Protein AF-A0A938T9X4-F1 (afdb_monomer_lite)

Radius of gyration: 28.21 Å; chains: 1; bounding box: 96×44×28 Å

Sequence (129 aa):
MLKHLLRACVVLLCVSPLSAQTLTQDRTSASQPAMADTSLLDLYEFALSITLHARTDYERAEHLLNWLSHNFRWLSTDYKKRTVKEIITRRGGNCFELATVYMSLIKTLGIRYRQVAEINIHPRSERRQ

Foldseek 3Di:
DDDDDDDDDDDDPPPDPPPPDPPPVPPPDPPDPPQDDCPPPPLLVVLCVQCVPPDALVSSLVSLLVCLVVQADEDDDPPDDDHLVRRVVNRYDHPVSSVNVSVVSCVSNVRDDDDDDDDPPDDDDPVPD

Secondary structure (DSSP, 8-state):
--------------------------------------TT--HHHHHHHHHTT--SHHHHHHHHHHHHHHHSEE---------HHHHHHHTEE-HHHHHHHHHHHHHHTT-----------PPPBTTB-

Structure (mmCIF, N/CA/C/O backbone):
data_AF-A0A938T9X4-F1
#
_entry.id   AF-A0A938T9X4-F1
#
loop_
_atom_site.group_PDB
_atom_site.id
_atom_site.type_symbol
_atom_site.label_atom_id
_atom_site.label_alt_id
_atom_site.label_comp_id
_atom_site.label_asym_id
_atom_site.label_entity_id
_atom_site.label_seq_id
_atom_site.pdbx_PDB_ins_code
_atom_site.Cartn_x
_atom_site.Cartn_y
_atom_site.Cartn_z
_atom_site.occupancy
_atom_site.B_iso_or_equiv
_atom_site.auth_seq_id
_atom_site.auth_comp_id
_atom_site.auth_asym_id
_atom_site.auth_atom_id
_atom_site.pdbx_PDB_model_num
ATOM 1 N N . MET A 1 1 ? 77.337 -30.424 -3.818 1.00 37.81 1 MET A N 1
ATOM 2 C CA . MET A 1 1 ? 78.540 -29.965 -3.088 1.00 37.81 1 MET A CA 1
ATOM 3 C C . MET A 1 1 ? 78.429 -28.466 -2.853 1.00 37.81 1 MET A C 1
ATOM 5 O O . MET A 1 1 ? 78.037 -27.785 -3.783 1.00 37.81 1 MET A O 1
ATOM 9 N N . LEU A 1 2 ? 78.809 -28.018 -1.646 1.00 37.59 2 LEU A N 1
ATOM 10 C CA . LEU A 1 2 ? 79.225 -26.651 -1.260 1.00 37.59 2 LEU A CA 1
ATOM 11 C C . LEU A 1 2 ? 78.176 -25.521 -1.409 1.00 37.59 2 LEU A C 1
ATOM 13 O O . LEU A 1 2 ? 77.850 -25.112 -2.508 1.00 37.59 2 LEU A O 1
ATOM 17 N N . LYS A 1 3 ? 77.487 -25.098 -0.339 1.00 41.22 3 LYS A N 1
ATOM 18 C CA . LYS A 1 3 ? 77.924 -24.302 0.837 1.00 41.22 3 LYS A CA 1
ATOM 19 C C . LYS A 1 3 ? 78.067 -22.789 0.558 1.00 41.22 3 LYS A C 1
ATOM 21 O O . LYS A 1 3 ? 78.932 -22.378 -0.199 1.00 41.22 3 LYS A O 1
ATOM 26 N N . HIS A 1 4 ? 77.307 -22.031 1.360 1.00 44.41 4 HIS A N 1
ATOM 27 C CA . HIS A 1 4 ? 77.518 -20.648 1.823 1.00 44.41 4 HIS A CA 1
ATOM 28 C C . HIS A 1 4 ? 77.235 -19.492 0.844 1.00 44.41 4 HIS A C 1
ATOM 30 O O . HIS A 1 4 ? 77.977 -19.272 -0.098 1.00 44.41 4 HIS A O 1
ATOM 36 N N . LEU A 1 5 ? 76.276 -18.625 1.193 1.00 54.34 5 LEU A N 1
ATOM 37 C CA . LEU A 1 5 ? 76.608 -17.416 1.956 1.00 54.34 5 LEU A CA 1
ATOM 38 C C . LEU A 1 5 ? 75.355 -16.779 2.587 1.00 54.34 5 LEU A C 1
ATOM 40 O O . LEU A 1 5 ? 74.423 -16.367 1.904 1.00 54.34 5 LEU A O 1
ATOM 44 N N . LEU A 1 6 ? 75.387 -16.670 3.916 1.00 49.00 6 LEU A N 1
ATOM 45 C CA . LEU A 1 6 ? 74.691 -15.638 4.678 1.00 49.00 6 LEU A CA 1
ATOM 46 C C . LEU A 1 6 ? 75.113 -14.260 4.151 1.00 49.00 6 LEU A C 1
ATOM 48 O O . LEU A 1 6 ? 76.314 -14.015 4.029 1.00 49.00 6 LEU A O 1
ATOM 52 N N . ARG A 1 7 ? 74.172 -13.320 4.031 1.00 49.16 7 ARG A N 1
ATOM 53 C CA . ARG A 1 7 ? 74.397 -11.959 4.537 1.00 49.16 7 ARG A CA 1
ATOM 54 C C . ARG A 1 7 ? 73.085 -11.225 4.771 1.00 49.16 7 ARG A C 1
ATOM 56 O O . ARG A 1 7 ? 72.264 -11.054 3.879 1.00 49.16 7 ARG A O 1
ATOM 63 N N . ALA A 1 8 ? 72.935 -10.839 6.030 1.00 50.75 8 ALA A N 1
ATOM 64 C CA . ALA A 1 8 ? 71.907 -9.979 6.564 1.00 50.75 8 ALA A CA 1
ATOM 65 C C . ALA A 1 8 ? 71.894 -8.626 5.846 1.00 50.75 8 ALA A C 1
ATOM 67 O O . ALA A 1 8 ? 72.947 -8.020 5.653 1.00 50.75 8 ALA A O 1
ATOM 68 N N . CYS A 1 9 ? 70.700 -8.128 5.539 1.00 44.28 9 CYS A N 1
ATOM 69 C CA . CYS A 1 9 ? 70.485 -6.719 5.255 1.00 44.28 9 CYS A CA 1
ATOM 70 C C . CYS A 1 9 ? 69.335 -6.225 6.134 1.00 44.28 9 CYS A C 1
ATOM 72 O O . CYS A 1 9 ? 68.166 -6.467 5.861 1.00 44.28 9 CYS A O 1
ATOM 74 N N . VAL A 1 10 ? 69.751 -5.635 7.254 1.00 53.31 10 VAL A N 1
ATOM 75 C CA . VAL A 1 10 ? 69.219 -4.414 7.866 1.00 53.31 10 VAL A CA 1
ATOM 76 C C . VAL A 1 10 ? 67.699 -4.241 7.808 1.00 53.31 10 VAL A C 1
ATOM 78 O O . VAL A 1 10 ? 67.125 -3.768 6.832 1.00 53.31 10 VAL A O 1
ATOM 81 N N . VAL A 1 11 ? 67.081 -4.530 8.953 1.00 49.69 11 VAL A N 1
ATOM 82 C CA . VAL A 1 11 ? 65.804 -3.955 9.377 1.00 49.69 11 VAL A CA 1
ATOM 83 C C . VAL A 1 11 ? 65.962 -2.433 9.409 1.00 49.69 11 VAL A C 1
ATOM 85 O O . VAL A 1 11 ? 66.635 -1.902 10.291 1.00 49.69 11 VAL A O 1
ATOM 88 N N . LEU A 1 12 ? 65.354 -1.732 8.451 1.00 49.31 12 LEU A N 1
ATOM 89 C CA . LEU A 1 12 ? 65.131 -0.292 8.543 1.00 49.31 12 LEU A CA 1
ATOM 90 C C . LEU A 1 12 ? 63.661 -0.062 8.910 1.00 49.31 12 LEU A C 1
ATOM 92 O O . LEU A 1 12 ? 62.754 -0.210 8.093 1.00 49.31 12 LEU A O 1
ATOM 96 N N . LEU A 1 13 ? 63.448 0.247 10.188 1.00 46.41 13 LEU A N 1
ATOM 97 C CA . LEU A 1 13 ? 62.184 0.700 10.755 1.00 46.41 13 LEU A CA 1
ATOM 98 C C . LEU A 1 13 ? 61.847 2.083 10.184 1.00 46.41 13 LEU A C 1
ATOM 100 O O . LEU A 1 13 ? 62.275 3.105 10.716 1.00 46.41 13 LEU A O 1
ATOM 104 N N . CYS A 1 14 ? 61.063 2.125 9.110 1.00 43.75 14 CYS A N 1
ATOM 105 C CA . CYS A 1 14 ? 60.377 3.347 8.701 1.00 43.75 14 CYS A CA 1
ATOM 106 C C . CYS A 1 14 ? 59.156 3.541 9.608 1.00 43.75 14 CYS A C 1
ATOM 108 O O . CYS A 1 14 ? 58.071 3.029 9.344 1.00 43.75 14 CYS A O 1
ATOM 110 N N . VAL A 1 15 ? 59.359 4.259 10.712 1.00 50.81 15 VAL A N 1
ATOM 111 C CA . VAL A 1 15 ? 58.289 4.747 11.585 1.00 50.81 15 VAL A CA 1
ATOM 112 C C . VAL A 1 15 ? 57.609 5.916 10.873 1.00 50.81 15 VAL A C 1
ATOM 114 O O . VAL A 1 15 ? 58.070 7.053 10.938 1.00 50.81 15 VAL A O 1
ATOM 117 N N . SER A 1 16 ? 56.535 5.637 10.139 1.00 55.03 16 SER A N 1
ATOM 118 C CA . SER A 1 16 ? 55.657 6.680 9.604 1.00 55.03 16 SER A CA 1
ATOM 119 C C . SER A 1 16 ? 54.694 7.143 10.704 1.00 55.03 16 SER A C 1
ATOM 121 O O . SER A 1 16 ? 54.069 6.292 11.343 1.00 55.03 16 SER A O 1
ATOM 123 N N . PRO A 1 17 ? 54.526 8.456 10.943 1.00 51.19 17 PRO A N 1
ATOM 124 C CA . PRO A 1 17 ? 53.482 8.936 11.831 1.00 51.19 17 PRO A CA 1
ATOM 125 C C . PRO A 1 17 ? 52.120 8.627 11.203 1.00 51.19 17 PRO A C 1
ATOM 127 O O . PRO A 1 17 ? 51.769 9.122 10.132 1.00 51.19 17 PRO A O 1
ATOM 130 N N . LEU A 1 18 ? 51.371 7.764 11.884 1.00 52.31 18 LEU A N 1
ATOM 131 C CA . LEU A 1 18 ? 49.990 7.424 11.588 1.00 52.31 18 LEU A CA 1
ATOM 132 C C . LEU A 1 18 ? 49.131 8.672 11.846 1.00 52.31 18 LEU A C 1
ATOM 134 O O . LEU A 1 18 ? 48.697 8.920 12.970 1.00 52.31 18 LEU A O 1
ATOM 138 N N . SER A 1 19 ? 48.921 9.498 10.822 1.00 55.91 19 SER A N 1
ATOM 139 C CA . SER A 1 19 ? 47.907 10.550 10.873 1.00 55.91 19 SER A CA 1
ATOM 140 C C . SER A 1 19 ? 46.540 9.882 10.996 1.00 55.91 19 SER A C 1
ATOM 142 O O . SER A 1 19 ? 46.024 9.315 10.033 1.00 55.91 19 SER A O 1
ATOM 144 N N . ALA A 1 20 ? 45.976 9.920 12.202 1.00 51.53 20 ALA A N 1
ATOM 145 C CA . ALA A 1 20 ? 44.606 9.524 12.475 1.00 51.53 20 ALA A CA 1
ATOM 146 C C . ALA A 1 20 ? 43.665 10.416 11.653 1.00 51.53 20 ALA A C 1
ATOM 148 O O . ALA A 1 20 ? 43.383 11.556 12.018 1.00 51.53 20 ALA A O 1
ATOM 149 N N . GLN A 1 21 ? 43.215 9.913 10.506 1.00 55.34 21 GLN A N 1
ATOM 150 C CA . GLN A 1 21 ? 42.124 10.523 9.763 1.00 55.34 21 GLN A CA 1
ATOM 151 C C . GLN A 1 21 ? 40.846 10.238 10.542 1.00 55.34 21 GLN A C 1
ATOM 153 O O . GLN A 1 21 ? 40.318 9.126 10.536 1.00 55.34 21 GLN A O 1
ATOM 158 N N . THR A 1 22 ? 40.377 11.251 11.261 1.00 46.44 22 THR A N 1
ATOM 159 C CA . THR A 1 22 ? 39.035 11.296 11.822 1.00 46.44 22 THR A CA 1
ATOM 160 C C . THR A 1 22 ? 38.055 11.166 10.658 1.00 46.44 22 THR A C 1
ATOM 162 O O . THR A 1 22 ? 37.821 12.122 9.925 1.00 46.44 22 THR A O 1
ATOM 165 N N . LEU A 1 23 ? 37.509 9.966 10.453 1.00 49.88 23 LEU A N 1
ATOM 166 C CA . LEU A 1 23 ? 36.359 9.743 9.583 1.00 49.88 23 LEU A CA 1
ATOM 167 C C . LEU A 1 23 ? 35.158 10.443 10.226 1.00 49.88 23 LEU A C 1
ATOM 169 O O . LEU A 1 23 ? 34.366 9.837 10.945 1.00 49.88 23 LEU A O 1
ATOM 173 N N . THR A 1 24 ? 35.022 11.744 9.984 1.00 44.38 24 THR A N 1
ATOM 174 C CA . THR A 1 24 ? 33.732 12.420 10.072 1.00 44.38 24 THR A CA 1
ATOM 175 C C . THR A 1 24 ? 32.869 11.824 8.977 1.00 44.38 24 THR A C 1
ATOM 177 O O . THR A 1 24 ? 32.926 12.224 7.816 1.00 44.38 24 THR A O 1
ATOM 180 N N . GLN A 1 25 ? 32.130 10.788 9.358 1.00 46.56 25 GLN A N 1
ATOM 181 C CA . GLN A 1 25 ? 31.050 10.219 8.582 1.00 46.56 25 GLN A CA 1
ATOM 182 C C . GLN A 1 25 ? 29.977 11.304 8.495 1.00 46.56 25 GLN A C 1
ATOM 184 O O . GLN A 1 25 ? 29.125 11.441 9.374 1.00 46.56 25 GLN A O 1
ATOM 189 N N . ASP A 1 26 ? 30.102 12.138 7.468 1.00 35.84 26 ASP A N 1
ATOM 190 C CA . ASP A 1 26 ? 29.078 13.071 7.048 1.00 35.84 26 ASP A CA 1
ATOM 191 C C . ASP A 1 26 ? 27.829 12.229 6.777 1.00 35.84 26 ASP A C 1
ATOM 193 O O . ASP A 1 26 ? 27.739 11.501 5.785 1.00 35.84 26 ASP A O 1
ATOM 197 N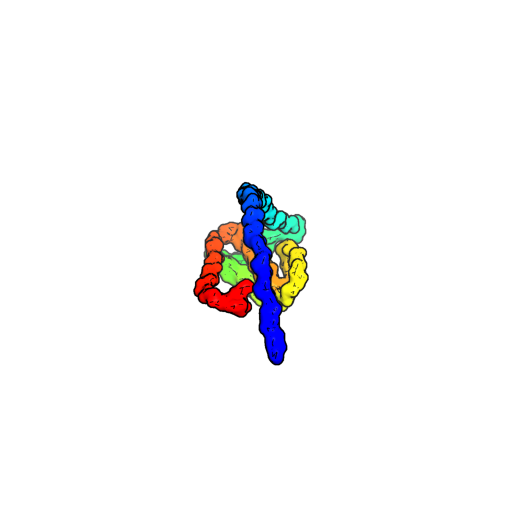 N . ARG A 1 27 ? 26.903 12.216 7.744 1.00 45.09 27 ARG A N 1
ATOM 198 C CA . ARG A 1 27 ? 25.553 11.692 7.560 1.00 45.09 27 ARG A CA 1
ATOM 199 C C . ARG A 1 27 ? 24.874 12.653 6.599 1.00 45.09 27 ARG A C 1
ATOM 201 O O . ARG A 1 27 ? 24.052 13.470 7.000 1.00 45.09 27 ARG A O 1
ATOM 208 N N . THR A 1 28 ? 25.215 12.529 5.323 1.00 43.31 28 THR A N 1
ATOM 209 C CA . THR A 1 28 ? 24.389 13.028 4.241 1.00 43.31 28 THR A CA 1
ATOM 210 C C . THR A 1 28 ? 23.061 12.318 4.416 1.00 43.31 28 THR A C 1
ATOM 212 O O . THR A 1 28 ? 22.943 11.107 4.222 1.00 43.31 28 THR A O 1
ATOM 215 N N . SER A 1 29 ? 22.103 13.080 4.933 1.00 44.44 29 SER A N 1
ATOM 216 C CA . SER A 1 29 ? 20.712 12.726 5.121 1.00 44.44 29 SER A CA 1
ATOM 217 C C . SER A 1 29 ? 20.281 11.811 3.989 1.00 44.44 29 SER A C 1
ATOM 219 O O . SER A 1 29 ? 20.239 12.241 2.835 1.00 44.44 29 SER A O 1
ATOM 221 N N . ALA A 1 30 ? 20.008 10.544 4.314 1.00 42.75 30 ALA A N 1
ATOM 222 C CA . ALA A 1 30 ? 19.315 9.647 3.412 1.00 42.75 30 ALA A CA 1
ATOM 223 C C . ALA A 1 30 ? 18.049 10.392 2.998 1.00 42.75 30 ALA A C 1
ATOM 225 O O . ALA A 1 30 ? 17.152 10.612 3.815 1.00 42.75 30 ALA A O 1
ATOM 226 N N . SER A 1 31 ? 18.057 10.887 1.764 1.00 43.12 31 SER A N 1
ATOM 227 C CA . SER A 1 31 ? 16.949 11.598 1.165 1.00 43.12 31 SER A CA 1
ATOM 228 C C . SER A 1 31 ? 15.743 10.697 1.340 1.00 43.12 31 SER A C 1
ATOM 230 O O . SER A 1 31 ? 15.697 9.587 0.803 1.00 43.12 31 SER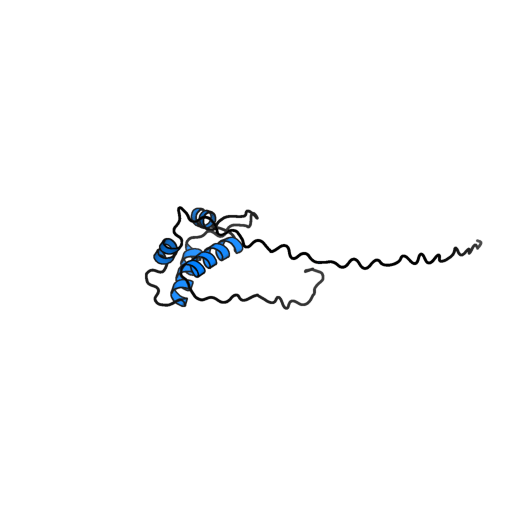 A O 1
ATOM 232 N N . GLN A 1 32 ? 14.800 11.137 2.178 1.00 47.59 32 GLN A N 1
ATOM 233 C CA . GLN A 1 32 ? 13.501 10.496 2.247 1.00 47.59 32 GLN A CA 1
ATOM 234 C C . GLN A 1 32 ? 13.022 10.378 0.799 1.00 47.59 32 GLN A C 1
ATOM 236 O O . GLN A 1 32 ? 13.125 11.369 0.066 1.00 47.59 32 GLN A O 1
ATOM 241 N N . PRO A 1 33 ? 12.603 9.184 0.340 1.00 46.66 33 PRO A N 1
ATOM 242 C CA . PRO A 1 33 ? 12.127 9.040 -1.022 1.00 46.66 33 PRO A CA 1
ATOM 243 C C . PRO A 1 33 ? 11.047 10.096 -1.224 1.00 46.66 33 PRO A C 1
ATOM 245 O O . PRO A 1 33 ? 10.091 10.146 -0.447 1.00 46.66 33 PRO A O 1
ATOM 248 N N . ALA A 1 34 ? 11.274 10.982 -2.199 1.00 49.09 34 ALA A N 1
ATOM 249 C CA . ALA A 1 34 ? 10.347 12.045 -2.542 1.00 49.09 34 ALA A CA 1
ATOM 250 C C . ALA A 1 34 ? 8.946 11.434 -2.610 1.00 49.09 34 ALA A C 1
ATOM 252 O O . ALA A 1 34 ? 8.747 10.438 -3.314 1.00 49.09 34 ALA A O 1
ATOM 253 N N . MET A 1 35 ? 8.016 11.964 -1.809 1.00 52.69 35 MET A N 1
ATOM 254 C CA . MET A 1 35 ? 6.627 11.524 -1.852 1.00 52.69 35 MET A CA 1
ATOM 255 C C . MET A 1 35 ? 6.175 11.603 -3.307 1.00 52.69 35 MET A C 1
ATOM 257 O O . MET A 1 35 ? 6.248 12.666 -3.920 1.00 52.69 35 MET A O 1
ATOM 261 N N . ALA A 1 36 ? 5.817 10.454 -3.874 1.00 47.72 36 ALA A N 1
ATOM 262 C CA . ALA A 1 36 ? 5.429 10.355 -5.269 1.00 47.72 36 ALA A CA 1
ATOM 263 C C . ALA A 1 36 ? 4.250 11.300 -5.546 1.00 47.72 36 ALA A C 1
ATOM 265 O O . ALA A 1 36 ? 3.284 11.304 -4.790 1.00 47.72 36 ALA A O 1
ATOM 266 N N . ASP A 1 37 ? 4.340 12.078 -6.623 1.00 47.78 37 ASP A N 1
ATOM 267 C CA . ASP A 1 37 ? 3.265 12.941 -7.115 1.00 47.78 37 ASP A CA 1
ATOM 268 C C . ASP A 1 37 ? 2.016 12.099 -7.453 1.00 47.78 37 ASP A C 1
ATOM 270 O O . ASP A 1 37 ? 2.043 11.225 -8.328 1.00 47.78 37 ASP A O 1
ATOM 274 N N . THR A 1 38 ? 0.927 12.333 -6.715 1.00 48.97 38 THR A N 1
ATOM 275 C CA . THR A 1 38 ? -0.358 11.619 -6.794 1.00 48.97 38 THR A CA 1
ATOM 276 C C . THR A 1 38 ? -1.426 12.371 -7.590 1.00 48.97 38 THR A C 1
ATOM 278 O O . THR A 1 38 ? -2.578 11.951 -7.597 1.00 48.97 38 THR A O 1
ATOM 281 N N . SER A 1 39 ? -1.080 13.435 -8.319 1.00 58.59 39 SER A N 1
ATOM 282 C CA . SER A 1 39 ? -2.026 14.367 -8.967 1.00 58.59 39 SER A CA 1
ATOM 283 C C . SER A 1 39 ? -3.090 13.771 -9.917 1.00 58.59 39 SER A C 1
ATOM 285 O O . SER A 1 39 ? -4.023 14.478 -10.283 1.00 58.59 39 SER A O 1
ATOM 287 N N . LEU A 1 40 ? -3.013 12.486 -10.298 1.00 60.75 40 LEU A N 1
ATOM 288 C CA . LEU A 1 40 ? -4.060 11.786 -11.076 1.00 60.75 40 LEU A CA 1
ATOM 289 C C . LEU A 1 40 ? -4.541 10.459 -10.454 1.00 60.75 40 LEU A C 1
ATOM 291 O O . LEU A 1 40 ? -5.343 9.756 -11.061 1.00 60.75 40 LEU A O 1
ATOM 295 N N . LEU A 1 41 ? -4.041 10.088 -9.276 1.00 76.50 41 LEU A N 1
ATOM 296 C CA . LEU A 1 41 ? -4.527 8.946 -8.505 1.00 76.50 41 LEU A CA 1
ATOM 297 C C . LEU A 1 41 ? -4.679 9.409 -7.064 1.00 76.50 41 LEU A C 1
ATOM 299 O O . LEU A 1 41 ? -3.696 9.461 -6.323 1.00 76.50 41 LEU A O 1
ATOM 303 N N . ASP A 1 42 ? -5.910 9.722 -6.678 1.00 90.25 42 ASP A N 1
ATOM 304 C CA . ASP A 1 42 ? -6.221 9.954 -5.278 1.00 90.25 42 ASP A CA 1
ATOM 305 C C . ASP A 1 42 ? -6.080 8.624 -4.525 1.00 90.25 42 ASP A C 1
ATOM 307 O O . ASP A 1 42 ? -6.933 7.736 -4.597 1.00 90.25 42 ASP A O 1
ATOM 311 N N . LEU A 1 43 ? -4.941 8.460 -3.848 1.00 92.06 43 LEU A N 1
ATOM 312 C CA . LEU A 1 43 ? -4.638 7.252 -3.088 1.00 92.06 43 LEU A CA 1
ATOM 313 C C . LEU A 1 43 ? -5.629 7.028 -1.945 1.00 92.06 43 LEU A C 1
ATOM 315 O O . LEU A 1 43 ? -5.783 5.884 -1.522 1.00 92.06 43 LEU A O 1
ATOM 319 N N . TYR A 1 44 ? -6.271 8.084 -1.440 1.00 94.38 44 TYR A N 1
ATOM 320 C CA . TYR A 1 44 ? -7.238 7.974 -0.357 1.00 94.38 44 TYR A CA 1
ATOM 321 C C . TYR A 1 44 ? -8.528 7.345 -0.862 1.00 94.38 44 TYR A C 1
ATOM 323 O O . TYR A 1 44 ? -8.922 6.295 -0.359 1.00 94.38 44 TYR A O 1
ATOM 331 N N . GLU A 1 45 ? -9.110 7.902 -1.923 1.00 94.81 45 GLU A N 1
ATOM 332 C CA . GLU A 1 45 ? -10.305 7.340 -2.564 1.00 94.81 45 GLU A CA 1
ATOM 333 C C . GLU A 1 45 ? -10.053 5.923 -3.088 1.00 94.81 45 GLU A C 1
ATOM 335 O O . GLU A 1 45 ? -10.866 5.013 -2.905 1.00 94.81 45 GLU A O 1
ATOM 340 N N . PHE A 1 46 ? -8.877 5.694 -3.676 1.00 95.25 46 PHE A N 1
ATOM 341 C CA . PHE A 1 46 ? -8.479 4.366 -4.122 1.00 95.25 46 PHE A CA 1
ATOM 342 C C . PHE A 1 46 ? -8.420 3.365 -2.959 1.00 95.25 46 PHE A C 1
ATOM 344 O O . PHE A 1 46 ? -9.008 2.287 -3.051 1.00 95.25 46 PHE A O 1
ATOM 351 N N . ALA A 1 47 ? -7.767 3.715 -1.849 1.00 96.75 47 ALA A N 1
ATOM 352 C CA . ALA A 1 47 ? -7.698 2.845 -0.680 1.00 96.75 47 ALA A CA 1
ATOM 353 C C . ALA A 1 47 ? -9.084 2.619 -0.047 1.00 96.75 47 ALA A C 1
ATOM 355 O O . ALA A 1 47 ? -9.421 1.482 0.284 1.00 96.75 47 ALA A O 1
ATOM 356 N N . LEU A 1 48 ? -9.917 3.663 0.046 1.00 96.50 48 LEU A N 1
ATOM 357 C CA . LEU A 1 48 ? -11.293 3.567 0.540 1.00 96.50 48 LEU A CA 1
ATOM 358 C C . LEU A 1 48 ? -12.146 2.611 -0.293 1.00 96.50 48 LEU A C 1
ATOM 360 O O . LEU A 1 48 ? -12.895 1.819 0.281 1.00 96.50 48 LEU A O 1
ATOM 364 N N . SER A 1 49 ? -11.999 2.634 -1.621 1.00 96.62 49 SER A N 1
ATOM 365 C CA . SER A 1 49 ? -12.745 1.743 -2.518 1.00 96.62 49 SER A CA 1
ATOM 366 C C . SER A 1 49 ? -12.476 0.258 -2.242 1.00 96.62 49 SER A C 1
ATOM 368 O O . SER A 1 49 ? -13.364 -0.576 -2.409 1.00 96.62 49 SER A O 1
ATOM 370 N N . ILE A 1 50 ? -11.275 -0.073 -1.755 1.00 97.62 50 ILE A N 1
ATOM 371 C CA . ILE A 1 50 ? -10.874 -1.438 -1.393 1.00 97.62 50 ILE A CA 1
ATOM 372 C C . ILE A 1 50 ? -11.408 -1.814 -0.000 1.00 97.62 50 ILE A C 1
ATOM 374 O O . ILE A 1 50 ? -11.736 -2.972 0.265 1.00 97.62 50 ILE A O 1
ATOM 378 N N . THR A 1 51 ? -11.514 -0.841 0.907 1.00 97.88 51 THR A N 1
ATOM 379 C CA . THR A 1 51 ? -11.826 -1.075 2.324 1.00 97.88 51 THR A CA 1
ATOM 380 C C . THR A 1 51 ? -13.256 -0.712 2.731 1.00 97.88 51 THR A C 1
ATOM 382 O O . THR A 1 51 ? -13.529 -0.638 3.927 1.00 97.88 51 THR A O 1
ATOM 385 N N . LEU A 1 52 ? -14.173 -0.486 1.782 1.00 92.69 52 LEU A N 1
ATOM 386 C CA . LEU A 1 52 ? -15.508 0.097 2.016 1.00 92.69 52 LEU A CA 1
ATOM 387 C C . LEU A 1 52 ? -16.305 -0.559 3.164 1.00 92.69 52 LEU A C 1
ATOM 389 O O . LEU A 1 52 ? -17.055 0.109 3.870 1.00 92.69 52 LEU A O 1
ATOM 393 N N . HIS A 1 53 ? -16.139 -1.868 3.363 1.00 92.94 53 HIS A N 1
ATOM 394 C CA . HIS A 1 53 ? -16.881 -2.649 4.359 1.00 92.94 53 HIS A CA 1
ATOM 395 C C . HIS A 1 53 ? -16.092 -2.978 5.634 1.00 92.94 53 HIS A C 1
ATOM 397 O O . HIS A 1 53 ? -16.640 -3.610 6.536 1.00 92.94 53 HIS A O 1
ATOM 403 N N . ALA A 1 54 ? -14.830 -2.556 5.726 1.00 96.94 54 ALA A N 1
ATOM 404 C CA . ALA A 1 54 ? -13.975 -2.835 6.871 1.00 96.94 54 ALA A CA 1
ATOM 405 C C . ALA A 1 54 ? -14.247 -1.855 8.027 1.00 96.94 54 ALA A C 1
ATOM 407 O O . ALA A 1 54 ? -14.225 -0.630 7.864 1.00 96.94 54 ALA A O 1
ATOM 408 N N . ARG A 1 55 ? -14.479 -2.405 9.218 1.00 96.50 55 ARG A N 1
ATOM 409 C CA . ARG A 1 55 ? -14.859 -1.691 10.445 1.00 96.50 55 ARG A CA 1
ATOM 410 C C . ARG A 1 55 ? -13.677 -1.420 11.365 1.00 96.50 55 ARG A C 1
ATOM 412 O O . ARG A 1 55 ? -13.754 -0.518 12.195 1.00 96.50 55 ARG A O 1
ATOM 419 N N . THR A 1 56 ? -12.595 -2.183 11.231 1.00 97.69 56 THR A N 1
ATOM 420 C CA . THR A 1 56 ? -11.393 -2.052 12.065 1.00 97.69 56 THR A CA 1
ATOM 421 C C . THR A 1 56 ? -10.142 -1.790 11.230 1.00 97.69 56 THR A C 1
ATOM 423 O O . THR A 1 56 ? -10.084 -2.130 10.051 1.00 97.69 56 THR A O 1
ATOM 426 N N . ASP A 1 57 ? -9.107 -1.214 11.848 1.00 97.25 57 ASP A N 1
ATOM 427 C CA . ASP A 1 57 ? -7.781 -1.046 11.228 1.00 97.25 57 ASP A CA 1
ATOM 428 C C . ASP A 1 57 ? -7.205 -2.378 10.728 1.00 97.25 57 ASP A C 1
ATOM 430 O O . ASP A 1 57 ? -6.582 -2.429 9.669 1.00 97.25 57 ASP A O 1
ATOM 434 N N . TYR A 1 58 ? -7.441 -3.456 11.483 1.00 97.12 58 TYR A N 1
ATOM 435 C CA . TYR A 1 58 ? -7.028 -4.804 11.111 1.00 97.12 58 TYR A CA 1
ATOM 436 C C . TYR A 1 58 ? -7.734 -5.273 9.835 1.00 97.12 58 TYR A C 1
ATOM 438 O O . TYR A 1 58 ? -7.060 -5.635 8.877 1.00 97.12 58 TYR A O 1
ATOM 446 N N . GLU A 1 59 ? -9.068 -5.194 9.789 1.00 98.06 59 GLU A N 1
ATOM 447 C CA . GLU A 1 59 ? -9.853 -5.575 8.604 1.00 98.06 59 GLU A CA 1
ATOM 448 C C . GLU A 1 59 ? -9.460 -4.740 7.381 1.00 98.06 59 GLU A C 1
ATOM 450 O O . GLU A 1 59 ? -9.335 -5.261 6.277 1.00 98.06 59 GLU A O 1
ATOM 455 N N . ARG A 1 60 ? -9.199 -3.439 7.563 1.00 98.38 60 ARG A N 1
ATOM 456 C CA . ARG A 1 60 ? -8.730 -2.571 6.473 1.00 98.38 60 ARG A CA 1
ATOM 457 C C . ARG A 1 60 ? -7.377 -3.033 5.940 1.00 98.38 60 ARG A C 1
ATOM 459 O O . ARG A 1 60 ? -7.211 -3.155 4.730 1.00 98.38 60 ARG A O 1
ATOM 466 N N . ALA A 1 61 ? -6.422 -3.299 6.829 1.00 98.12 61 ALA A N 1
ATOM 467 C CA . ALA A 1 61 ? -5.098 -3.790 6.460 1.00 98.12 61 ALA A CA 1
ATOM 468 C C . ALA A 1 61 ? -5.176 -5.149 5.741 1.00 98.12 61 ALA A C 1
ATOM 470 O O . ALA A 1 61 ? -4.552 -5.334 4.695 1.00 98.12 61 ALA A O 1
ATOM 471 N N . GLU A 1 62 ? -5.995 -6.067 6.255 1.00 98.19 62 GLU A N 1
ATOM 472 C CA . GLU A 1 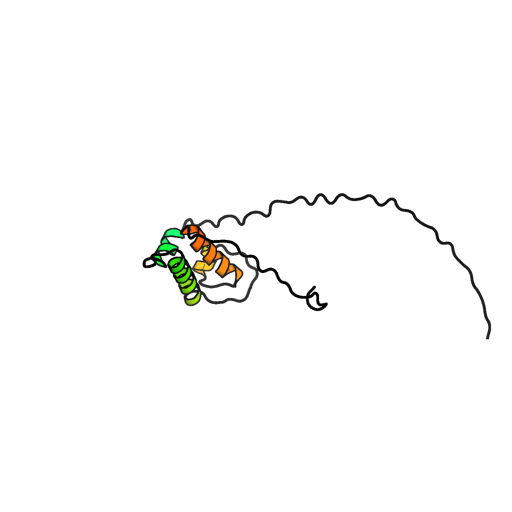62 ? -6.257 -7.368 5.642 1.00 98.19 62 GLU A CA 1
ATOM 473 C C . GLU A 1 62 ? -6.862 -7.222 4.241 1.00 98.19 62 GLU A C 1
ATOM 475 O O . GLU A 1 62 ? -6.353 -7.814 3.292 1.00 98.19 62 GLU A O 1
ATOM 480 N N . HIS A 1 63 ? -7.891 -6.387 4.077 1.00 98.44 63 HIS A N 1
ATOM 481 C CA . HIS A 1 63 ? -8.523 -6.136 2.781 1.00 98.44 63 HIS A CA 1
ATOM 482 C C . HIS A 1 63 ? -7.536 -5.557 1.762 1.00 98.44 63 HIS A C 1
ATOM 484 O O . HIS A 1 63 ? -7.502 -6.015 0.620 1.00 98.44 63 HIS A O 1
ATOM 490 N N . LEU A 1 64 ? -6.705 -4.588 2.162 1.00 98.19 64 LEU A N 1
ATOM 491 C CA . LEU A 1 64 ? -5.668 -4.020 1.296 1.00 98.19 64 LEU A CA 1
ATOM 492 C C . LEU A 1 64 ? -4.650 -5.078 0.861 1.00 98.19 64 LEU A C 1
ATOM 494 O O . LEU A 1 64 ? -4.296 -5.148 -0.318 1.00 98.19 64 LEU A O 1
ATOM 498 N N . LEU A 1 65 ? -4.185 -5.905 1.801 1.00 97.88 65 LEU A N 1
ATOM 499 C CA . LEU A 1 65 ? -3.226 -6.970 1.520 1.00 97.88 65 LEU A CA 1
ATOM 500 C C . LEU A 1 65 ? -3.828 -8.019 0.582 1.00 97.88 65 LEU A C 1
ATOM 502 O O . LEU A 1 65 ? -3.195 -8.404 -0.401 1.00 97.88 65 LEU A O 1
ATOM 506 N N . ASN A 1 66 ? -5.057 -8.442 0.869 1.00 98.06 66 ASN A N 1
ATOM 507 C CA . ASN A 1 66 ? -5.793 -9.414 0.077 1.00 98.06 66 ASN A CA 1
ATOM 508 C C . ASN A 1 66 ? -6.060 -8.894 -1.341 1.00 98.06 66 ASN A C 1
ATOM 510 O O . ASN A 1 66 ? -5.885 -9.605 -2.328 1.00 98.06 66 ASN A O 1
ATOM 514 N N . TRP A 1 67 ? -6.441 -7.626 -1.469 1.00 97.44 67 TRP A N 1
ATOM 515 C CA . TRP A 1 67 ? -6.640 -7.013 -2.771 1.00 97.44 67 TRP A CA 1
ATOM 516 C C . TRP A 1 67 ? -5.328 -6.953 -3.561 1.00 97.44 67 TRP A C 1
ATOM 518 O O . TRP A 1 67 ? -5.305 -7.357 -4.723 1.00 97.44 67 TRP A O 1
ATOM 528 N N . LEU A 1 68 ? -4.222 -6.524 -2.942 1.00 97.12 68 LEU A N 1
ATOM 529 C CA . LEU A 1 68 ? -2.913 -6.493 -3.600 1.00 97.12 68 LEU A CA 1
ATOM 530 C C . LEU A 1 68 ? -2.482 -7.881 -4.076 1.00 97.12 68 LEU A C 1
ATOM 532 O O . LEU A 1 68 ? -2.070 -8.017 -5.226 1.00 97.12 68 LEU A O 1
ATOM 536 N N . SER A 1 69 ? -2.610 -8.909 -3.233 1.00 95.88 69 SER A N 1
ATOM 537 C CA . SER A 1 69 ? -2.181 -10.270 -3.574 1.00 95.88 69 SER A CA 1
ATOM 538 C C . SER A 1 69 ? -2.964 -10.874 -4.744 1.00 95.88 69 SER A C 1
ATOM 540 O O . SER A 1 69 ? -2.386 -11.619 -5.533 1.00 95.88 69 SER A O 1
ATOM 542 N N . HIS A 1 70 ? -4.243 -10.522 -4.900 1.00 97.50 70 HIS A N 1
ATOM 543 C CA . HIS A 1 70 ? -5.087 -11.016 -5.992 1.00 97.50 70 HIS A CA 1
ATOM 544 C C . HIS A 1 70 ? -4.985 -10.190 -7.278 1.00 97.50 70 HIS A C 1
ATOM 546 O O . HIS A 1 70 ? -5.201 -10.720 -8.367 1.00 97.50 70 HIS A O 1
ATOM 552 N N . ASN A 1 71 ? -4.680 -8.894 -7.176 1.00 97.44 71 ASN A N 1
ATOM 553 C CA . ASN A 1 71 ? -4.718 -7.983 -8.323 1.00 97.44 71 ASN A CA 1
ATOM 554 C C . ASN A 1 71 ? -3.338 -7.704 -8.929 1.00 97.44 71 ASN A C 1
ATOM 556 O O . ASN A 1 71 ? -3.266 -7.146 -10.026 1.00 97.44 71 ASN A O 1
ATOM 560 N N . PHE A 1 72 ? -2.247 -8.054 -8.236 1.00 97.50 72 PHE A N 1
ATOM 561 C CA . PHE A 1 72 ? -0.887 -7.771 -8.690 1.00 97.50 72 PHE A CA 1
ATOM 562 C C . PHE A 1 72 ? -0.171 -9.042 -9.111 1.00 97.50 72 PHE A C 1
ATOM 564 O O . PHE A 1 72 ? -0.182 -10.062 -8.428 1.00 97.50 72 PHE A O 1
ATOM 571 N N . ARG A 1 73 ? 0.539 -8.955 -10.234 1.00 97.62 73 ARG A N 1
ATOM 572 C CA . ARG A 1 73 ? 1.453 -10.008 -10.667 1.00 97.62 73 ARG A CA 1
ATOM 573 C C . ARG A 1 73 ? 2.767 -9.906 -9.906 1.00 97.62 73 ARG A C 1
ATOM 575 O O . ARG A 1 73 ? 3.354 -8.826 -9.817 1.00 97.62 73 ARG A O 1
ATOM 582 N N . TRP A 1 74 ? 3.273 -11.048 -9.456 1.00 96.44 74 TRP A N 1
ATOM 583 C CA . TRP A 1 74 ? 4.652 -11.148 -8.999 1.00 96.44 74 TRP A CA 1
ATOM 584 C C . TRP A 1 74 ? 5.597 -11.055 -10.195 1.00 96.44 74 TRP A C 1
ATOM 586 O O . TRP A 1 74 ? 5.509 -11.855 -11.130 1.00 96.44 74 TRP A O 1
ATOM 596 N N . LEU A 1 75 ? 6.489 -10.069 -10.180 1.00 95.94 75 LEU A N 1
ATOM 597 C CA . LEU A 1 75 ? 7.453 -9.837 -11.249 1.00 95.94 75 LEU A CA 1
ATOM 598 C C . LEU A 1 75 ? 8.874 -9.972 -10.710 1.00 95.94 75 LEU A C 1
ATOM 600 O O . LEU A 1 75 ? 9.162 -9.617 -9.567 1.00 95.94 75 LEU A O 1
ATOM 604 N N . SER A 1 76 ? 9.770 -10.477 -11.558 1.00 94.50 76 SER A N 1
ATOM 605 C CA . SER A 1 76 ? 11.193 -10.521 -11.231 1.00 94.50 76 SER A CA 1
ATOM 606 C C . SER A 1 76 ? 11.741 -9.107 -11.037 1.00 94.50 76 SER A C 1
ATOM 608 O O . SER A 1 76 ? 11.327 -8.169 -11.724 1.00 94.50 76 SER A O 1
ATOM 610 N N . THR A 1 77 ? 12.688 -8.968 -10.113 1.00 92.25 77 THR A N 1
ATOM 611 C CA . THR A 1 77 ? 13.363 -7.700 -9.844 1.00 92.25 77 THR A CA 1
ATOM 612 C C . THR A 1 77 ? 14.136 -7.234 -11.072 1.00 92.25 77 THR A C 1
ATOM 614 O O . THR A 1 77 ? 15.011 -7.939 -11.565 1.00 92.25 77 THR A O 1
ATOM 617 N N . ASP A 1 78 ? 13.849 -6.010 -11.517 1.00 93.12 78 ASP A N 1
ATOM 618 C CA . ASP A 1 78 ? 14.564 -5.333 -12.605 1.00 93.12 78 ASP A CA 1
ATOM 619 C C . ASP A 1 78 ? 15.316 -4.070 -12.146 1.00 93.12 78 ASP A C 1
ATOM 621 O O . ASP A 1 78 ? 15.818 -3.313 -12.974 1.00 93.12 78 ASP A O 1
ATOM 625 N N . TYR A 1 79 ? 15.399 -3.847 -10.828 1.00 89.44 79 TYR A N 1
ATOM 626 C CA . TYR A 1 79 ? 16.102 -2.737 -10.165 1.00 89.44 79 TYR A CA 1
ATOM 627 C C . TYR A 1 79 ? 15.680 -1.323 -10.601 1.00 89.44 79 TYR A C 1
ATOM 629 O O . TYR A 1 79 ? 16.347 -0.342 -10.264 1.00 89.44 79 TYR A O 1
ATOM 637 N N . LYS A 1 80 ? 14.555 -1.182 -11.308 1.00 94.00 80 LYS A N 1
ATOM 638 C CA . LYS A 1 80 ? 14.019 0.130 -11.670 1.00 94.00 80 LYS A CA 1
ATOM 639 C C . LYS A 1 80 ? 13.328 0.762 -10.469 1.00 94.00 80 LYS A C 1
ATOM 641 O O . LYS A 1 80 ? 12.588 0.104 -9.743 1.00 94.00 80 LYS A O 1
ATOM 646 N N . LYS A 1 81 ? 13.540 2.064 -10.280 1.00 94.12 81 LYS A N 1
ATOM 647 C CA . LYS A 1 81 ? 12.760 2.856 -9.326 1.00 94.12 81 LYS A CA 1
ATOM 648 C C . LYS A 1 81 ? 11.438 3.233 -9.984 1.00 94.12 81 LYS A C 1
ATOM 650 O O . LYS A 1 81 ? 11.447 3.780 -11.083 1.00 94.12 81 LYS A O 1
ATOM 655 N N . ARG A 1 82 ? 10.330 2.934 -9.311 1.00 93.88 82 ARG A N 1
ATOM 656 C CA . ARG A 1 82 ? 8.975 3.280 -9.741 1.00 93.88 82 ARG A CA 1
ATOM 657 C C . ARG A 1 82 ? 8.242 3.991 -8.616 1.00 93.88 82 ARG A C 1
ATOM 659 O O . ARG A 1 82 ? 8.433 3.685 -7.440 1.00 93.88 82 ARG A O 1
ATOM 666 N N . THR A 1 83 ? 7.399 4.933 -8.990 1.00 95.50 83 THR A N 1
ATOM 667 C CA . THR A 1 83 ? 6.425 5.572 -8.111 1.00 95.50 83 THR A CA 1
ATOM 668 C C . THR A 1 83 ? 5.294 4.602 -7.770 1.00 95.50 83 THR A C 1
ATOM 670 O O . THR A 1 83 ? 5.007 3.664 -8.514 1.00 95.50 83 THR A O 1
ATOM 673 N N . VAL A 1 84 ? 4.585 4.860 -6.669 1.00 95.75 84 VAL A N 1
ATOM 674 C CA . VAL A 1 84 ? 3.390 4.088 -6.272 1.00 95.75 84 VAL A CA 1
ATOM 675 C C . VAL A 1 84 ? 2.369 4.030 -7.411 1.00 95.75 84 VAL A C 1
ATOM 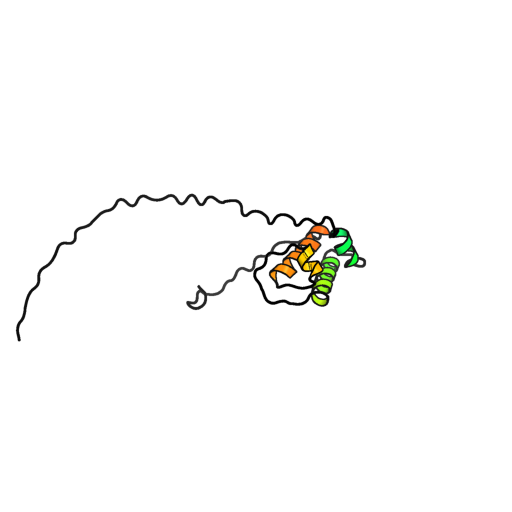677 O O . VAL A 1 84 ? 1.843 2.963 -7.720 1.00 95.75 84 VAL A O 1
ATOM 680 N N . LYS A 1 85 ? 2.147 5.160 -8.091 1.00 94.06 85 LYS A N 1
ATOM 681 C CA . LYS A 1 85 ? 1.241 5.269 -9.238 1.00 94.06 85 LYS A CA 1
ATOM 682 C C . LYS A 1 85 ? 1.650 4.350 -10.388 1.00 94.06 85 LYS A C 1
ATOM 684 O O . LYS A 1 85 ? 0.802 3.648 -10.936 1.00 94.06 85 LYS A O 1
ATOM 689 N N . GLU A 1 86 ? 2.930 4.329 -10.753 1.00 95.38 86 GLU A N 1
ATOM 690 C CA . GLU A 1 86 ? 3.436 3.450 -11.815 1.00 95.38 86 GLU A CA 1
ATOM 691 C C . GLU A 1 86 ? 3.280 1.973 -11.447 1.00 95.38 86 GLU A C 1
ATOM 693 O O . GLU A 1 86 ? 2.866 1.178 -12.290 1.00 95.38 86 GLU A O 1
ATOM 698 N N . ILE A 1 87 ? 3.556 1.608 -10.191 1.00 95.81 87 ILE A N 1
ATOM 699 C CA . ILE A 1 87 ? 3.418 0.226 -9.709 1.00 95.81 87 ILE A CA 1
ATOM 700 C C . ILE A 1 87 ? 1.939 -0.202 -9.740 1.00 95.81 87 ILE A C 1
ATOM 702 O O . ILE A 1 87 ? 1.628 -1.283 -10.245 1.00 95.81 87 ILE A O 1
ATOM 706 N N . ILE A 1 88 ? 1.015 0.658 -9.285 1.00 95.56 88 ILE A N 1
ATOM 707 C CA . ILE A 1 88 ? -0.437 0.404 -9.342 1.00 95.56 88 ILE A CA 1
ATOM 708 C C . ILE A 1 88 ? -0.926 0.274 -10.786 1.00 95.56 88 ILE A C 1
ATOM 710 O O . ILE A 1 88 ? -1.639 -0.673 -11.113 1.00 95.56 88 ILE A O 1
ATOM 714 N N . THR A 1 89 ? -0.500 1.178 -11.669 1.00 94.75 89 THR A N 1
ATOM 715 C CA . THR A 1 89 ? -0.878 1.160 -13.092 1.00 94.75 89 THR A CA 1
ATOM 716 C C . THR A 1 89 ? -0.385 -0.113 -13.782 1.00 94.75 89 THR A C 1
ATOM 718 O O . THR A 1 89 ? -1.108 -0.723 -14.567 1.00 94.75 89 THR A O 1
ATOM 721 N N . 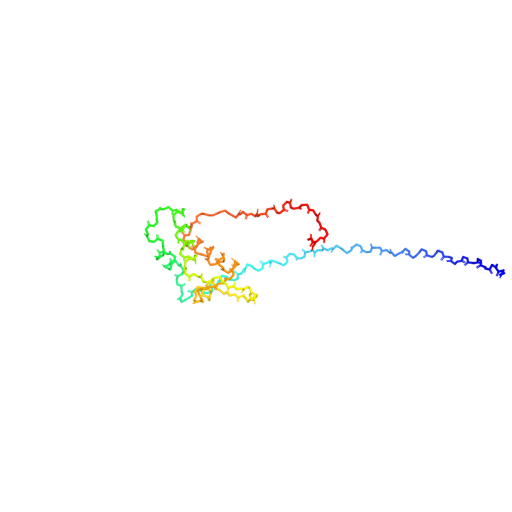ARG A 1 90 ? 0.836 -0.554 -13.456 1.00 95.12 90 ARG A N 1
ATOM 722 C CA . ARG A 1 90 ? 1.444 -1.785 -13.978 1.00 95.12 90 ARG A CA 1
ATOM 723 C C . ARG A 1 90 ? 0.782 -3.059 -13.441 1.00 95.12 90 ARG A C 1
ATOM 725 O O . ARG A 1 90 ? 0.923 -4.103 -14.077 1.00 95.12 90 ARG A O 1
ATOM 732 N N . ARG A 1 91 ? 0.095 -2.990 -12.292 1.00 95.69 91 ARG A N 1
ATOM 733 C CA . ARG A 1 91 ? -0.506 -4.137 -11.585 1.00 95.69 91 ARG A CA 1
ATOM 734 C C . ARG A 1 91 ? 0.494 -5.273 -11.352 1.00 95.69 91 ARG A C 1
ATOM 736 O O . ARG A 1 91 ? 0.211 -6.446 -11.598 1.00 95.69 91 ARG A O 1
ATOM 743 N N . GLY A 1 92 ? 1.701 -4.931 -10.913 1.00 95.19 92 GLY A N 1
ATOM 744 C CA . GLY A 1 92 ? 2.711 -5.932 -10.592 1.00 95.19 92 GLY A CA 1
ATOM 745 C C . GLY A 1 92 ? 4.069 -5.354 -10.239 1.00 95.19 92 GLY A C 1
ATOM 746 O O . GLY A 1 92 ? 4.411 -4.242 -10.645 1.00 95.19 92 GLY A O 1
ATOM 747 N N . GLY A 1 93 ? 4.848 -6.148 -9.514 1.00 96.38 93 GLY A N 1
ATOM 748 C CA . GLY A 1 93 ? 6.166 -5.771 -9.023 1.00 96.38 93 GLY A CA 1
ATOM 749 C C . GLY A 1 93 ? 6.824 -6.880 -8.210 1.00 96.38 93 GLY A C 1
ATOM 750 O O . GLY A 1 93 ? 6.289 -7.987 -8.097 1.00 96.38 93 GLY A O 1
ATOM 751 N N . ASN A 1 94 ? 7.990 -6.578 -7.652 1.00 96.19 94 ASN A N 1
ATOM 752 C CA . ASN A 1 94 ? 8.668 -7.441 -6.683 1.00 96.19 94 ASN A CA 1
ATOM 753 C C . ASN A 1 94 ? 8.235 -7.128 -5.234 1.00 96.19 94 ASN A C 1
ATOM 755 O O . ASN A 1 94 ? 7.418 -6.241 -4.985 1.00 96.19 94 ASN A O 1
ATOM 759 N N . CYS A 1 95 ? 8.823 -7.821 -4.255 1.00 93.75 95 CYS A N 1
ATOM 760 C CA . CYS A 1 95 ? 8.518 -7.617 -2.835 1.00 93.75 95 CYS A CA 1
ATOM 761 C C . CYS A 1 95 ? 8.643 -6.155 -2.375 1.00 93.75 95 CYS A C 1
ATOM 763 O O . CYS A 1 95 ? 7.797 -5.680 -1.622 1.00 93.75 95 CYS A O 1
ATOM 765 N N . PHE A 1 96 ? 9.666 -5.434 -2.838 1.00 94.62 96 PHE A N 1
ATOM 766 C CA . PHE A 1 96 ? 9.900 -4.044 -2.459 1.00 94.62 96 PHE A CA 1
ATOM 767 C C . PHE A 1 96 ? 8.809 -3.119 -3.007 1.00 94.62 96 PHE A C 1
ATOM 769 O O . PHE A 1 96 ? 8.280 -2.279 -2.279 1.00 94.62 96 PHE A O 1
ATOM 776 N N . GLU A 1 97 ? 8.446 -3.286 -4.276 1.00 96.50 97 GLU A N 1
ATOM 777 C CA . GLU A 1 97 ? 7.405 -2.490 -4.926 1.00 96.50 97 GLU A CA 1
ATOM 778 C C . GLU A 1 97 ? 6.030 -2.746 -4.298 1.00 96.50 97 GLU A C 1
ATOM 780 O O . GLU A 1 97 ? 5.319 -1.796 -3.968 1.00 96.50 97 GLU A O 1
ATOM 785 N N . LEU A 1 98 ? 5.678 -4.014 -4.055 1.00 96.38 98 LEU A N 1
ATOM 786 C CA . LEU A 1 98 ? 4.412 -4.383 -3.414 1.00 96.38 98 LEU A CA 1
ATOM 787 C C . LEU A 1 98 ? 4.337 -3.858 -1.973 1.00 96.38 98 LEU A C 1
ATOM 789 O O . LEU A 1 98 ? 3.322 -3.281 -1.586 1.00 96.38 98 LEU A O 1
ATOM 793 N N . ALA A 1 99 ? 5.418 -3.988 -1.196 1.00 95.56 99 ALA A N 1
ATOM 794 C CA . ALA A 1 99 ? 5.491 -3.432 0.154 1.00 95.56 99 ALA A CA 1
ATOM 795 C C . ALA A 1 99 ? 5.386 -1.899 0.146 1.00 95.56 99 ALA A C 1
ATOM 797 O O . ALA A 1 99 ? 4.730 -1.322 1.011 1.00 95.56 99 ALA A O 1
ATOM 798 N N . THR A 1 100 ? 5.985 -1.236 -0.847 1.00 96.00 100 THR A N 1
ATOM 799 C CA . THR A 1 100 ? 5.893 0.221 -1.012 1.00 96.00 100 THR A CA 1
ATOM 800 C C . THR A 1 100 ? 4.449 0.652 -1.250 1.00 96.00 100 THR A C 1
ATOM 802 O O . THR A 1 100 ? 3.961 1.534 -0.546 1.00 96.00 100 THR A O 1
ATOM 805 N N . VAL A 1 101 ? 3.738 -0.000 -2.179 1.00 97.12 101 VAL A N 1
ATOM 806 C CA . VAL A 1 101 ? 2.316 0.284 -2.436 1.00 97.12 101 VAL A CA 1
ATOM 807 C C . VAL A 1 101 ? 1.480 0.033 -1.184 1.00 97.12 101 VAL A C 1
ATOM 809 O O . VAL A 1 101 ? 0.742 0.922 -0.765 1.00 97.12 101 VAL A O 1
ATOM 812 N N . TYR A 1 102 ? 1.634 -1.129 -0.545 1.00 97.75 102 TYR A N 1
ATOM 813 C CA . TYR A 1 102 ? 0.893 -1.466 0.671 1.00 97.75 102 TYR A CA 1
ATOM 814 C C . TYR A 1 102 ? 1.091 -0.419 1.772 1.00 97.75 102 TYR A C 1
ATOM 816 O O . TYR A 1 102 ? 0.122 0.108 2.315 1.00 97.75 102 TYR A O 1
ATOM 824 N N . MET A 1 103 ? 2.341 -0.045 2.054 1.00 97.38 103 MET A N 1
ATOM 825 C CA . MET A 1 103 ? 2.642 0.943 3.087 1.00 97.38 103 MET A CA 1
ATOM 826 C C . MET A 1 103 ? 2.128 2.341 2.744 1.00 97.38 103 MET A C 1
ATOM 828 O O . MET A 1 103 ? 1.759 3.078 3.658 1.00 97.38 103 MET A O 1
ATOM 832 N N . SER A 1 104 ? 2.084 2.718 1.466 1.00 97.25 104 SER A N 1
ATOM 833 C CA . SER A 1 104 ? 1.447 3.967 1.044 1.00 97.25 104 SER A CA 1
ATOM 834 C C . SER A 1 104 ? -0.051 3.959 1.346 1.00 97.25 104 SER A C 1
ATOM 836 O O . SER A 1 104 ? -0.531 4.915 1.943 1.00 97.25 104 SER A O 1
ATOM 838 N N . LEU A 1 105 ? -0.766 2.870 1.048 1.00 97.31 105 LEU A N 1
ATOM 839 C CA . LEU A 1 105 ? -2.202 2.750 1.339 1.00 97.31 105 LEU A CA 1
ATOM 840 C C . LEU A 1 105 ? -2.486 2.757 2.852 1.00 97.31 105 LEU A C 1
ATOM 842 O O . LEU A 1 105 ? -3.363 3.488 3.310 1.00 97.31 105 LEU A O 1
ATOM 846 N N . ILE A 1 106 ? -1.690 2.018 3.639 1.00 97.81 106 ILE A N 1
ATOM 847 C CA . ILE A 1 106 ? -1.764 2.007 5.113 1.00 97.81 106 ILE A CA 1
ATOM 848 C C . ILE A 1 106 ? -1.619 3.422 5.683 1.00 97.81 106 ILE A C 1
ATOM 850 O O . ILE A 1 106 ? -2.432 3.853 6.501 1.00 97.81 106 ILE A O 1
ATOM 854 N N . LYS A 1 107 ? -0.597 4.163 5.233 1.00 96.38 107 LYS A N 1
ATOM 855 C CA . LYS A 1 107 ? -0.342 5.538 5.683 1.00 96.38 107 LYS A CA 1
ATOM 856 C C . LYS A 1 107 ? -1.460 6.490 5.271 1.00 96.38 107 LYS A C 1
ATOM 858 O O . LYS A 1 107 ? -1.882 7.296 6.093 1.00 96.38 107 LYS A O 1
ATOM 863 N N . THR A 1 108 ? -1.939 6.391 4.033 1.00 95.94 108 THR A N 1
ATOM 864 C CA . THR A 1 108 ? -2.988 7.268 3.504 1.00 95.94 108 THR A CA 1
ATOM 865 C C . THR A 1 108 ? -4.311 7.109 4.253 1.00 95.94 108 THR A C 1
ATOM 867 O O . THR A 1 108 ? -4.972 8.107 4.518 1.00 95.94 108 THR A O 1
ATOM 870 N N . LEU A 1 109 ? -4.678 5.891 4.661 1.00 96.69 109 LEU A N 1
ATOM 871 C CA . LEU A 1 109 ? -5.878 5.657 5.476 1.00 96.69 109 LEU A CA 1
ATOM 872 C C . LEU A 1 109 ? -5.687 5.964 6.971 1.00 96.69 109 LEU A C 1
ATOM 874 O O . LEU A 1 109 ? -6.623 5.794 7.751 1.00 96.69 109 LEU A O 1
ATOM 878 N N . GLY A 1 110 ? -4.488 6.378 7.393 1.00 96.50 110 GLY A N 1
ATOM 879 C CA . GLY A 1 110 ? -4.179 6.612 8.803 1.00 96.50 110 GLY A CA 1
ATOM 880 C C . GLY A 1 110 ? -4.231 5.343 9.663 1.00 96.50 110 GLY A C 1
ATOM 881 O O . GLY A 1 110 ? -4.410 5.437 10.876 1.00 96.50 110 GLY A O 1
ATOM 882 N N . ILE A 1 111 ? -4.080 4.160 9.057 1.00 97.19 111 ILE A N 1
ATOM 883 C CA . ILE A 1 111 ? -4.084 2.882 9.776 1.00 97.19 111 ILE A CA 1
ATOM 884 C C . ILE A 1 111 ? -2.842 2.826 10.663 1.00 97.19 111 ILE A C 1
ATOM 886 O O . ILE A 1 111 ? -1.722 3.064 10.205 1.00 97.19 111 ILE A O 1
ATOM 890 N N . ARG A 1 112 ? -3.021 2.505 11.947 1.00 95.00 112 ARG A N 1
ATOM 891 C CA . ARG A 1 112 ? -1.904 2.455 12.899 1.00 95.00 112 ARG A CA 1
ATOM 892 C C . ARG A 1 112 ? -0.980 1.281 12.578 1.00 95.00 112 ARG A C 1
ATOM 894 O O . ARG A 1 112 ? -1.423 0.142 12.472 1.00 95.00 112 ARG A O 1
ATOM 901 N N . TYR A 1 113 ? 0.321 1.546 12.489 1.00 93.69 113 TYR A N 1
ATOM 902 C CA . TYR A 1 113 ? 1.341 0.523 12.260 1.00 93.69 113 TYR A CA 1
ATOM 903 C C . TYR A 1 113 ? 2.586 0.780 13.110 1.00 93.69 113 TYR A C 1
ATOM 905 O O . TYR A 1 113 ? 2.860 1.902 13.538 1.00 93.69 113 TYR A O 1
ATOM 913 N N . ARG A 1 114 ? 3.369 -0.279 13.323 1.00 92.62 114 ARG A N 1
ATOM 914 C CA . ARG A 1 114 ? 4.694 -0.225 13.945 1.00 92.62 114 ARG A CA 1
ATOM 915 C C . ARG A 1 114 ? 5.691 -0.893 13.012 1.00 92.62 114 ARG A C 1
ATOM 917 O O . ARG A 1 114 ? 5.433 -1.983 12.513 1.00 92.62 114 ARG A O 1
ATOM 924 N N . GLN A 1 115 ? 6.838 -0.258 12.801 1.00 85.25 115 GLN A N 1
ATOM 925 C CA . GLN A 1 115 ? 7.935 -0.896 12.081 1.00 85.25 115 GLN A CA 1
ATOM 926 C C . GLN A 1 115 ? 8.553 -2.003 12.936 1.00 85.25 115 GLN A C 1
ATOM 928 O O . GLN A 1 115 ? 8.862 -1.799 14.112 1.00 85.25 115 GLN A O 1
ATOM 933 N N . VAL A 1 116 ? 8.744 -3.164 12.321 1.00 87.44 116 VAL A N 1
ATOM 934 C CA . VAL A 1 116 ? 9.469 -4.292 12.899 1.00 87.44 116 VAL A CA 1
ATOM 935 C C . VAL A 1 116 ? 10.647 -4.572 11.979 1.00 87.44 116 VAL A C 1
ATOM 937 O O . VAL A 1 116 ? 10.467 -4.713 10.772 1.00 87.44 116 VAL A O 1
ATOM 940 N N . ALA A 1 117 ? 11.850 -4.601 12.544 1.00 81.50 117 ALA A N 1
ATOM 941 C CA . ALA A 1 117 ? 13.045 -5.018 11.829 1.00 81.50 117 ALA A CA 1
ATOM 942 C C . ALA A 1 117 ? 13.328 -6.479 12.173 1.00 81.50 117 ALA A C 1
ATOM 944 O O . ALA A 1 117 ? 13.365 -6.845 13.349 1.00 81.50 117 ALA A O 1
ATOM 945 N N . GLU A 1 118 ? 13.532 -7.305 11.151 1.00 77.56 118 GLU A N 1
ATOM 946 C CA . GLU A 1 118 ? 14.059 -8.647 11.352 1.00 77.56 118 GLU A CA 1
ATOM 947 C C . GLU A 1 118 ? 15.530 -8.545 11.769 1.00 77.56 118 GLU A C 1
ATOM 949 O O . GLU A 1 118 ? 16.363 -7.978 11.056 1.00 77.56 118 GLU A O 1
ATOM 954 N N . ILE A 1 119 ? 15.855 -9.089 12.941 1.00 78.81 119 ILE A N 1
ATOM 955 C CA . ILE A 1 119 ? 17.238 -9.260 13.378 1.00 78.81 119 ILE A CA 1
ATOM 956 C C . ILE A 1 119 ? 17.680 -10.636 12.890 1.00 78.81 119 ILE A C 1
ATOM 958 O O . ILE A 1 119 ? 17.317 -11.660 13.467 1.00 78.81 119 ILE A O 1
ATOM 962 N N . ASN A 1 120 ? 18.468 -10.653 11.818 1.00 75.31 120 ASN A N 1
ATOM 963 C CA . ASN A 1 120 ? 19.071 -11.873 11.293 1.00 75.31 120 ASN A CA 1
ATOM 964 C C . ASN A 1 120 ? 20.110 -12.418 12.292 1.00 75.31 120 ASN A C 1
ATOM 966 O O . ASN A 1 120 ? 21.283 -12.057 12.230 1.00 75.31 120 ASN A O 1
ATOM 970 N N . ILE A 1 121 ? 19.700 -13.303 13.206 1.00 81.19 121 ILE A N 1
ATOM 971 C CA . ILE A 1 121 ? 20.582 -13.978 14.183 1.00 81.19 121 ILE A CA 1
ATOM 972 C C . ILE A 1 121 ? 21.321 -15.188 13.584 1.00 81.19 121 ILE A C 1
ATOM 974 O O . ILE A 1 121 ? 21.546 -16.198 14.251 1.00 81.19 121 ILE A O 1
ATOM 978 N N . HIS A 1 122 ? 21.687 -15.117 12.305 1.00 76.56 122 HIS A N 1
ATOM 979 C CA . HIS A 1 122 ? 22.414 -16.203 11.661 1.00 76.56 122 HIS A CA 1
ATOM 980 C C . HIS A 1 122 ? 23.862 -16.264 12.177 1.00 76.56 122 HIS A C 1
ATOM 982 O O . HIS A 1 122 ? 24.550 -15.239 12.174 1.00 76.56 122 HIS A O 1
ATOM 988 N N . PRO A 1 123 ? 24.363 -17.452 12.574 1.00 79.56 123 PRO A N 1
ATOM 989 C CA . PRO A 1 123 ? 25.781 -17.640 12.847 1.00 79.56 123 PRO A CA 1
ATOM 990 C C . PRO A 1 123 ? 26.609 -17.228 11.627 1.00 79.56 123 PRO A C 1
ATOM 992 O O . PRO A 1 123 ? 26.231 -17.519 10.487 1.00 79.56 123 PRO A O 1
ATOM 995 N N . ARG A 1 124 ? 27.746 -16.560 11.854 1.00 76.12 124 ARG A N 1
ATOM 996 C CA . ARG A 1 124 ? 28.675 -16.225 10.767 1.00 76.12 124 ARG A CA 1
ATOM 997 C C . ARG A 1 124 ? 29.084 -17.504 10.034 1.00 76.12 124 ARG A C 1
ATOM 999 O O . ARG A 1 124 ? 29.458 -18.488 10.663 1.00 76.12 124 ARG A O 1
ATOM 1006 N N . SER A 1 125 ? 29.043 -17.468 8.707 1.00 82.38 125 SER A N 1
ATOM 1007 C CA . SER A 1 125 ? 29.560 -18.531 7.843 1.00 82.38 125 SER A CA 1
ATOM 1008 C C . SER A 1 125 ? 30.294 -17.904 6.661 1.00 82.38 125 SER A C 1
ATOM 1010 O O . SER A 1 125 ? 29.909 -16.830 6.207 1.00 82.38 125 SER A O 1
ATOM 1012 N N . GLU A 1 126 ? 31.331 -18.562 6.143 1.00 78.62 126 GLU A N 1
ATOM 1013 C CA . GLU A 1 126 ? 32.126 -18.045 5.013 1.00 78.62 126 GLU A CA 1
ATOM 1014 C C . GLU A 1 126 ? 31.298 -17.841 3.735 1.00 78.62 126 GLU A C 1
ATOM 1016 O O . GLU A 1 126 ? 31.621 -16.999 2.907 1.00 78.62 126 GLU A O 1
ATOM 1021 N N . ARG A 1 127 ? 30.186 -18.573 3.589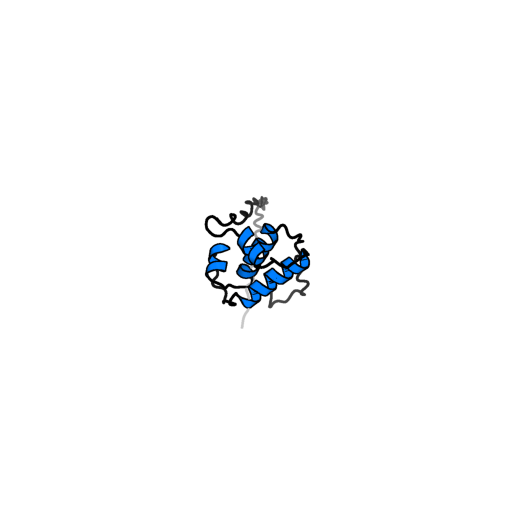 1.00 72.69 127 ARG A N 1
ATOM 1022 C CA . ARG A 1 127 ? 29.299 -18.511 2.418 1.00 72.69 127 ARG A CA 1
ATOM 1023 C C . ARG A 1 127 ? 28.370 -17.286 2.402 1.00 72.69 127 ARG A C 1
ATOM 1025 O O . ARG A 1 127 ? 27.845 -16.949 1.345 1.00 72.69 127 ARG A O 1
ATOM 1032 N N . ARG A 1 128 ? 28.116 -16.651 3.552 1.00 60.34 128 ARG A N 1
ATOM 1033 C CA . ARG A 1 128 ? 27.336 -15.405 3.672 1.00 60.34 128 ARG A CA 1
ATOM 1034 C C . ARG A 1 128 ? 28.192 -14.374 4.405 1.00 60.34 128 ARG A C 1
ATOM 1036 O O . ARG A 1 128 ? 28.073 -14.232 5.623 1.00 60.34 128 ARG A O 1
ATOM 1043 N N . GLN A 1 129 ? 29.058 -13.702 3.654 1.00 55.28 129 GLN A N 1
ATOM 1044 C CA . GLN A 1 129 ? 29.729 -12.468 4.060 1.00 55.28 129 GLN A CA 1
ATOM 1045 C C . GLN A 1 129 ? 29.272 -11.337 3.148 1.00 55.28 129 GLN A C 1
ATOM 1047 O O . GLN A 1 129 ? 29.103 -11.609 1.937 1.00 55.28 129 GLN A O 1
#

pLDDT: mean 78.68, std 21.83, range [35.84, 98.44]